Protein AF-A0A4R4UNZ9-F1 (afdb_monomer_lite)

Radius of gyration: 11.77 Å; chains: 1; bounding box: 31×19×31 Å

Secondary structure (DSSP, 8-state):
---EEEEEEE-TTSPPEEEEEEPPSS--HHHHHHHHHHHHHHHHHHHT--GGGPEE---EEEE-----TT-EE-

Sequence (74 aa):
MAKYMVQTMRAGTHQPVTYYRKQSHHPSHGESTNFTKDAKNAYAARVNVNVDTVEAGKYQSDQGVPSDPGAVKI

pLDDT: mean 93.96, std 3.86, range [73.56, 97.56]

Foldseek 3Di:
DFKKKWKWKDADPDDIEIEIEGADPDHDPVNQVVSQQVVLVVVCVVVVHDSVRIDIGDIDIRDDDDPDPRYYYD

Structure (mmCIF, N/CA/C/O backbone):
data_AF-A0A4R4UNZ9-F1
#
_entry.id   AF-A0A4R4UNZ9-F1
#
loop_
_atom_site.group_PDB
_atom_site.id
_atom_site.type_symbol
_atom_site.label_atom_id
_atom_site.label_alt_id
_atom_site.label_comp_id
_atom_site.label_asym_id
_atom_site.label_entity_id
_atom_site.label_seq_id
_atom_site.pdbx_PDB_ins_code
_atom_site.Cartn_x
_atom_site.Cartn_y
_atom_site.Cartn_z
_atom_site.occupancy
_atom_site.B_iso_or_equiv
_atom_site.auth_seq_id
_atom_site.auth_comp_id
_atom_site.auth_asym_id
_atom_site.auth_atom_id
_atom_site.pdbx_PDB_model_num
ATOM 1 N N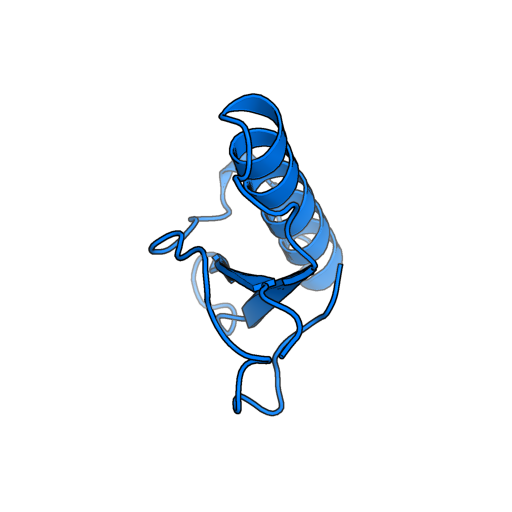 . MET A 1 1 ? 18.580 -7.447 -10.302 1.00 73.56 1 MET A N 1
ATOM 2 C CA . MET A 1 1 ? 17.493 -7.750 -9.340 1.00 73.56 1 MET A CA 1
ATOM 3 C C . MET A 1 1 ? 16.200 -7.109 -9.816 1.00 73.56 1 MET A C 1
ATOM 5 O O . MET A 1 1 ? 16.262 -6.053 -10.436 1.00 73.56 1 MET A O 1
ATOM 9 N N . ALA A 1 2 ? 15.053 -7.751 -9.575 1.00 85.56 2 ALA A N 1
ATOM 10 C CA . ALA A 1 2 ? 13.756 -7.135 -9.849 1.00 85.56 2 ALA A CA 1
ATOM 11 C C . ALA A 1 2 ? 13.531 -5.961 -8.889 1.00 85.56 2 ALA A C 1
ATOM 13 O O . ALA A 1 2 ? 13.833 -6.077 -7.703 1.00 85.56 2 ALA A O 1
ATOM 14 N N . LYS A 1 3 ? 13.021 -4.855 -9.424 1.00 94.38 3 LYS A N 1
ATOM 15 C CA . LYS A 1 3 ? 12.709 -3.648 -8.665 1.00 94.38 3 LYS A CA 1
ATOM 16 C C . LYS A 1 3 ? 11.217 -3.603 -8.348 1.00 94.38 3 LYS A C 1
ATOM 18 O O . LYS A 1 3 ? 10.405 -4.132 -9.116 1.00 94.38 3 LYS A O 1
ATOM 23 N N . TYR A 1 4 ? 10.867 -2.952 -7.250 1.00 96.19 4 TYR A N 1
ATOM 24 C CA . TYR A 1 4 ? 9.503 -2.864 -6.752 1.00 96.19 4 TYR A CA 1
ATOM 25 C C . TYR A 1 4 ? 9.148 -1.431 -6.357 1.00 96.19 4 TYR A C 1
ATOM 27 O O . TYR A 1 4 ? 9.985 -0.681 -5.850 1.00 96.19 4 TYR A O 1
ATOM 35 N N . MET A 1 5 ? 7.880 -1.091 -6.576 1.00 96.44 5 MET A N 1
ATOM 36 C CA . MET A 1 5 ? 7.206 0.017 -5.914 1.00 96.44 5 MET A CA 1
ATOM 37 C C . MET A 1 5 ? 6.761 -0.461 -4.541 1.00 96.44 5 MET A C 1
ATOM 39 O O . MET A 1 5 ? 6.246 -1.574 -4.422 1.00 96.44 5 MET A O 1
ATOM 43 N N . VAL A 1 6 ? 6.956 0.367 -3.524 1.00 96.81 6 VAL A N 1
ATOM 44 C CA . VAL A 1 6 ? 6.622 0.064 -2.133 1.00 96.81 6 VAL A CA 1
ATOM 45 C C . VAL A 1 6 ? 5.940 1.276 -1.516 1.00 96.81 6 VAL A C 1
ATOM 47 O O . VAL A 1 6 ? 6.378 2.411 -1.721 1.00 96.81 6 VAL A O 1
ATOM 50 N N . GLN A 1 7 ? 4.867 1.042 -0.763 1.00 97.19 7 GLN A N 1
ATOM 51 C CA . GLN A 1 7 ? 4.186 2.087 -0.007 1.00 97.19 7 GLN A CA 1
ATOM 52 C C . GLN A 1 7 ? 3.382 1.499 1.149 1.00 97.19 7 GLN A C 1
ATOM 54 O O . GLN A 1 7 ? 2.675 0.504 0.998 1.00 97.19 7 GLN A O 1
ATOM 59 N N . THR A 1 8 ? 3.469 2.137 2.311 1.00 96.81 8 THR A N 1
ATOM 60 C CA . THR A 1 8 ? 2.716 1.741 3.505 1.00 96.81 8 THR A CA 1
ATOM 61 C C . THR A 1 8 ? 1.346 2.410 3.527 1.00 96.81 8 THR A C 1
ATOM 63 O O . THR A 1 8 ? 1.246 3.605 3.258 1.00 96.81 8 THR A O 1
ATOM 66 N N . MET A 1 9 ? 0.305 1.658 3.877 1.00 96.88 9 MET A N 1
ATOM 67 C CA . MET A 1 9 ? -1.064 2.145 4.064 1.00 96.88 9 MET A CA 1
ATOM 68 C C . MET A 1 9 ? -1.463 2.050 5.533 1.00 96.88 9 MET A C 1
ATOM 70 O O . MET A 1 9 ? -1.089 1.094 6.214 1.00 96.88 9 MET A O 1
ATOM 74 N N . ARG A 1 10 ? -2.216 3.039 6.020 1.00 96.31 10 ARG A N 1
ATOM 75 C CA . ARG A 1 10 ? -2.731 3.083 7.396 1.00 96.31 10 ARG A CA 1
ATOM 76 C C . ARG A 1 10 ? -4.104 3.754 7.446 1.00 96.31 10 ARG A C 1
ATOM 78 O O . ARG A 1 10 ? -4.384 4.624 6.627 1.00 96.31 10 ARG A O 1
ATOM 85 N N . ALA A 1 11 ? -4.938 3.389 8.417 1.00 95.62 11 AL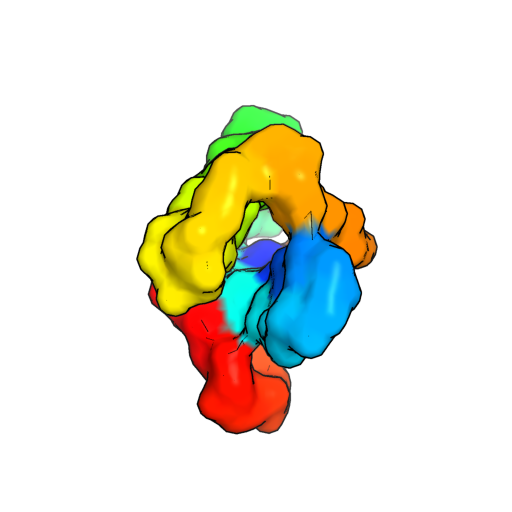A A N 1
ATOM 86 C CA . ALA A 1 11 ? -6.183 4.099 8.714 1.00 95.62 11 ALA A CA 1
ATOM 87 C C . ALA A 1 11 ? -6.473 4.059 10.220 1.00 95.62 11 ALA A C 1
ATOM 89 O O . ALA A 1 11 ? -6.556 2.979 10.803 1.00 95.62 11 ALA A O 1
ATOM 90 N N . GLY A 1 12 ? -6.646 5.223 10.851 1.00 90.06 12 GLY A N 1
ATOM 91 C CA . GLY A 1 12 ? -7.018 5.327 12.266 1.00 90.06 12 GLY A CA 1
ATOM 92 C C . GLY A 1 12 ? -6.116 4.509 13.198 1.00 90.06 12 GLY A C 1
ATOM 93 O O . GLY A 1 12 ? -4.901 4.691 13.218 1.00 90.06 12 GLY A O 1
ATOM 94 N N . THR A 1 13 ? -6.722 3.607 13.972 1.00 91.31 13 THR A N 1
ATOM 95 C CA . THR A 1 13 ? -6.038 2.717 14.927 1.00 91.31 13 THR A CA 1
ATOM 96 C C . THR A 1 13 ? -5.646 1.359 14.333 1.00 91.31 13 THR A C 1
ATOM 98 O O . THR A 1 13 ? -5.100 0.515 15.046 1.00 91.31 13 THR A O 1
ATOM 101 N N . HIS A 1 14 ? -5.910 1.118 13.043 1.00 92.38 14 HIS A N 1
ATOM 102 C CA . HIS A 1 14 ? -5.542 -0.132 12.384 1.00 92.38 14 HIS A CA 1
ATOM 103 C C . HIS A 1 14 ? -4.028 -0.223 12.171 1.00 92.38 14 HIS A C 1
ATOM 105 O O . HIS A 1 14 ? -3.344 0.776 11.938 1.00 92.38 14 HIS A O 1
ATOM 111 N N . GLN A 1 15 ? -3.502 -1.450 12.209 1.00 92.62 15 GLN A N 1
ATOM 112 C CA . GLN A 1 15 ? -2.082 -1.679 11.959 1.00 92.62 15 GLN A CA 1
ATOM 113 C C . GLN A 1 15 ? -1.707 -1.230 10.537 1.00 92.62 15 GLN A C 1
ATOM 115 O O . GLN A 1 15 ? -2.448 -1.520 9.587 1.00 92.62 15 GLN A O 1
ATOM 120 N N . PRO A 1 16 ? -0.578 -0.521 10.368 1.00 94.38 16 PRO A N 1
ATOM 121 C CA . PRO A 1 16 ? -0.085 -0.159 9.051 1.00 94.38 16 PRO A CA 1
ATOM 122 C C . PRO A 1 16 ? 0.361 -1.411 8.289 1.00 94.38 16 PRO A C 1
ATOM 124 O O . PRO A 1 16 ? 0.907 -2.341 8.878 1.00 94.38 16 PRO A O 1
ATOM 127 N N . VAL A 1 17 ? 0.145 -1.430 6.975 1.00 96.38 17 VAL A N 1
ATOM 128 C CA . VAL A 1 17 ? 0.554 -2.543 6.105 1.00 96.38 17 VAL A CA 1
ATOM 129 C C . VAL A 1 17 ? 1.366 -2.006 4.940 1.00 96.38 17 VAL A C 1
ATOM 131 O O . VAL A 1 17 ? 0.954 -1.069 4.255 1.00 96.38 17 VAL A O 1
ATOM 134 N N . THR A 1 18 ? 2.523 -2.615 4.702 1.00 97.25 18 THR A N 1
ATOM 135 C CA . THR A 1 18 ? 3.387 -2.291 3.567 1.00 97.25 18 THR A CA 1
ATOM 136 C C . THR A 1 18 ? 2.913 -3.034 2.323 1.00 97.25 18 THR A C 1
ATOM 138 O O . THR A 1 18 ? 2.886 -4.259 2.304 1.00 97.25 18 THR A O 1
ATOM 141 N N . TYR A 1 19 ? 2.565 -2.313 1.263 1.00 97.38 19 TYR A N 1
ATOM 142 C CA . TYR A 1 19 ? 2.218 -2.900 -0.028 1.00 97.38 19 TYR A CA 1
ATOM 143 C C . TYR A 1 19 ? 3.377 -2.774 -0.999 1.00 97.38 19 TYR A C 1
ATOM 145 O O . TYR A 1 19 ? 4.104 -1.778 -0.976 1.00 97.38 19 TYR A O 1
ATOM 153 N N . TYR A 1 20 ? 3.544 -3.769 -1.867 1.00 96.94 20 TYR A N 1
ATOM 154 C CA . TYR A 1 20 ? 4.562 -3.722 -2.908 1.00 96.94 20 TYR A CA 1
ATOM 155 C C . TYR A 1 20 ? 4.124 -4.389 -4.211 1.00 96.94 20 TYR A C 1
ATOM 157 O O . TYR A 1 20 ? 3.392 -5.377 -4.215 1.00 96.94 20 TYR A O 1
ATOM 165 N N . ARG A 1 21 ? 4.608 -3.857 -5.335 1.00 96.94 21 ARG A N 1
ATOM 166 C CA . ARG A 1 21 ? 4.333 -4.361 -6.688 1.00 96.94 21 ARG A CA 1
ATOM 167 C C . ARG A 1 21 ? 5.582 -4.258 -7.544 1.00 96.94 21 ARG A C 1
ATOM 169 O O . ARG A 1 21 ? 6.350 -3.310 -7.412 1.00 96.94 21 ARG A O 1
ATOM 176 N N . LYS A 1 22 ? 5.817 -5.246 -8.413 1.00 95.69 22 LYS A N 1
ATOM 177 C CA . LYS A 1 22 ? 6.959 -5.208 -9.339 1.00 95.69 22 LYS A CA 1
ATOM 178 C C . LYS A 1 22 ? 6.810 -3.993 -10.253 1.00 95.69 22 LYS A C 1
ATOM 180 O O . LYS A 1 22 ? 5.748 -3.824 -10.842 1.00 95.69 22 LYS A O 1
ATOM 185 N N . GLN A 1 23 ? 7.862 -3.192 -10.375 1.00 92.81 23 GLN A N 1
ATOM 186 C CA . GLN A 1 23 ? 7.835 -2.002 -11.223 1.00 92.81 23 GLN A CA 1
ATOM 187 C C . GLN A 1 23 ? 8.329 -2.286 -12.638 1.00 92.81 23 GLN A C 1
ATOM 189 O O . GLN A 1 23 ? 9.136 -3.200 -12.863 1.00 92.81 23 GLN A O 1
ATOM 194 N N . SER A 1 24 ? 7.898 -1.452 -13.578 1.00 92.06 24 SER A N 1
ATOM 195 C CA . SER A 1 24 ? 8.571 -1.304 -14.866 1.00 92.06 24 SER A CA 1
ATOM 196 C C . SER A 1 24 ? 9.952 -0.640 -14.709 1.00 92.06 24 SER A C 1
ATOM 198 O O . SER A 1 24 ? 10.290 -0.098 -13.658 1.00 92.06 24 SER A O 1
ATOM 200 N N . HIS A 1 25 ? 10.805 -0.707 -15.742 1.00 85.62 25 HIS A N 1
ATOM 201 C CA . HIS A 1 25 ? 12.176 -0.167 -15.677 1.00 85.62 25 HIS A CA 1
ATOM 202 C C . HIS A 1 25 ? 12.210 1.304 -15.227 1.00 85.62 25 HIS A C 1
ATOM 204 O O . HIS A 1 25 ? 13.111 1.696 -14.490 1.00 85.62 25 HIS A O 1
ATOM 210 N N . HIS A 1 26 ? 11.198 2.072 -15.632 1.00 84.38 26 HIS A N 1
ATOM 211 C CA . HIS A 1 26 ? 10.961 3.434 -15.191 1.00 84.38 26 HIS A CA 1
ATOM 212 C C . HIS A 1 26 ? 9.445 3.621 -15.008 1.00 84.38 26 HIS A C 1
ATOM 214 O O . HIS A 1 26 ? 8.749 3.830 -16.008 1.00 84.38 26 HIS A O 1
ATOM 220 N N . PRO A 1 27 ? 8.915 3.483 -13.775 1.00 88.50 27 PRO A N 1
ATOM 221 C CA . PRO A 1 27 ? 7.481 3.550 -13.545 1.00 88.50 27 PRO A CA 1
ATOM 222 C C . PRO A 1 27 ? 6.943 4.900 -14.002 1.00 88.50 27 PRO A C 1
ATOM 224 O O . PRO A 1 27 ? 7.406 5.961 -13.581 1.00 88.50 27 PRO A O 1
ATOM 227 N N . SER A 1 28 ? 5.963 4.850 -14.901 1.00 93.31 28 SER A N 1
ATOM 228 C CA . SER A 1 28 ? 5.270 6.055 -15.343 1.00 93.31 28 SER A CA 1
ATOM 229 C C . SER A 1 28 ? 4.478 6.668 -14.187 1.00 93.31 28 SER A C 1
ATOM 231 O O . SER A 1 28 ? 4.149 5.993 -13.209 1.00 93.31 28 SER A O 1
ATOM 233 N N . HIS A 1 29 ? 4.099 7.939 -14.323 1.00 91.25 29 HIS A N 1
ATOM 234 C CA . HIS A 1 29 ? 3.197 8.568 -13.358 1.00 91.25 29 HIS A CA 1
ATOM 235 C C . HIS A 1 29 ? 1.872 7.793 -13.227 1.00 91.25 29 HIS A C 1
ATOM 237 O O . HIS A 1 29 ? 1.381 7.587 -12.126 1.00 91.25 29 HIS A O 1
ATOM 243 N N . GLY A 1 30 ? 1.335 7.272 -14.337 1.00 95.00 30 GLY A N 1
ATOM 244 C CA . GLY A 1 30 ? 0.127 6.443 -14.304 1.00 95.00 30 GLY A CA 1
ATOM 245 C C . GLY A 1 30 ? 0.318 5.131 -13.538 1.00 95.00 30 GLY A C 1
ATOM 246 O O . GLY A 1 30 ? -0.564 4.722 -12.788 1.00 95.00 30 GLY A O 1
ATOM 247 N N . GLU A 1 31 ? 1.477 4.487 -13.676 1.00 92.50 31 GLU A N 1
ATOM 248 C CA . GLU A 1 31 ? 1.798 3.252 -12.950 1.00 92.50 31 GLU A CA 1
ATOM 249 C C . GLU A 1 31 ? 1.882 3.491 -11.439 1.00 92.50 31 GLU A C 1
ATOM 251 O O . GLU A 1 31 ? 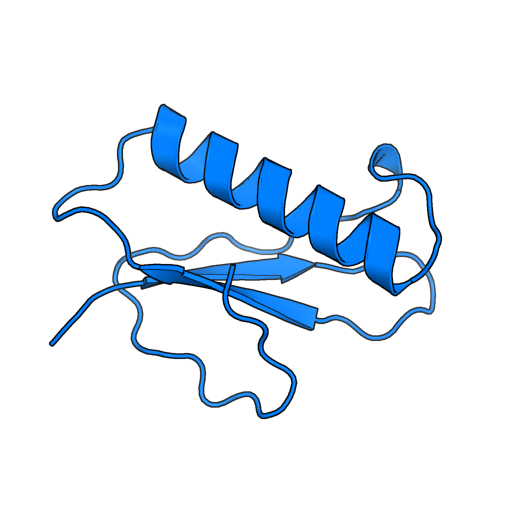1.284 2.738 -10.670 1.00 92.50 31 GLU A O 1
ATOM 256 N N . SER A 1 32 ? 2.556 4.563 -11.012 1.00 93.94 32 SER A N 1
ATOM 257 C CA . SER A 1 32 ? 2.685 4.897 -9.590 1.00 93.94 32 SER A CA 1
ATOM 258 C C . SER A 1 32 ? 1.357 5.348 -8.969 1.00 93.94 32 SER A C 1
ATOM 260 O O . SER A 1 32 ? 1.031 4.945 -7.846 1.00 93.94 32 SER A O 1
ATOM 262 N N . THR A 1 33 ? 0.536 6.103 -9.707 1.00 95.75 33 THR A N 1
ATOM 263 C CA . THR A 1 33 ? -0.830 6.453 -9.287 1.00 95.75 33 THR A CA 1
ATOM 264 C C . THR A 1 33 ? -1.705 5.209 -9.144 1.00 95.75 33 THR A C 1
ATOM 266 O O . THR A 1 33 ? -2.376 5.051 -8.122 1.00 95.75 33 THR A O 1
ATOM 269 N N . ASN A 1 34 ? -1.674 4.298 -10.122 1.00 96.62 34 ASN A N 1
ATOM 270 C CA . ASN A 1 34 ? -2.447 3.055 -10.072 1.00 96.62 34 ASN A CA 1
ATOM 271 C C . ASN A 1 34 ? -1.989 2.155 -8.925 1.00 96.62 34 ASN A C 1
ATOM 273 O O . ASN A 1 34 ? -2.823 1.622 -8.201 1.00 96.62 34 ASN A O 1
ATOM 277 N N . PHE A 1 35 ? -0.679 2.043 -8.699 1.00 96.94 35 PHE A N 1
ATOM 278 C CA . PHE A 1 35 ? -0.142 1.316 -7.553 1.00 96.94 35 PHE A CA 1
ATOM 279 C C . PHE A 1 35 ? -0.669 1.871 -6.224 1.00 96.94 35 PHE A C 1
ATOM 281 O O . PHE A 1 35 ? -1.170 1.109 -5.399 1.00 96.94 35 PHE A O 1
ATOM 288 N N . THR A 1 36 ? -0.619 3.194 -6.039 1.00 96.69 36 THR A N 1
ATOM 289 C CA . THR A 1 36 ? -1.130 3.841 -4.819 1.00 96.69 36 THR A CA 1
ATOM 290 C C . THR A 1 36 ? -2.624 3.563 -4.637 1.00 96.69 36 THR A C 1
ATOM 292 O O . THR A 1 36 ? -3.066 3.217 -3.540 1.00 96.69 36 THR A O 1
ATOM 295 N N . LYS A 1 37 ? -3.412 3.690 -5.712 1.00 97.25 37 LYS A N 1
ATOM 296 C CA . LYS A 1 37 ? -4.859 3.438 -5.703 1.00 97.25 37 LYS A CA 1
ATOM 297 C C . LYS A 1 37 ? -5.179 1.989 -5.331 1.00 97.25 37 LYS A C 1
ATOM 299 O O . LYS A 1 37 ? -6.022 1.754 -4.468 1.00 97.25 37 LYS A O 1
ATOM 304 N N . ASP A 1 38 ? -4.483 1.033 -5.933 1.00 97.56 38 ASP A N 1
ATOM 305 C CA . ASP A 1 38 ? -4.688 -0.390 -5.672 1.00 97.56 38 ASP A CA 1
ATOM 306 C C . ASP A 1 38 ? -4.292 -0.767 -4.243 1.00 97.56 38 ASP A C 1
ATOM 308 O O . ASP A 1 38 ? -5.030 -1.487 -3.575 1.00 97.56 38 ASP A O 1
ATOM 312 N N . ALA A 1 39 ? -3.176 -0.233 -3.737 1.00 97.31 39 ALA A N 1
ATOM 313 C CA . ALA A 1 39 ? -2.747 -0.447 -2.357 1.00 97.31 39 ALA A CA 1
ATOM 314 C C . ALA A 1 39 ? -3.751 0.127 -1.347 1.00 97.31 39 ALA A C 1
ATOM 316 O O . ALA A 1 39 ? -4.085 -0.545 -0.370 1.00 97.31 39 ALA A O 1
ATOM 317 N N . LYS A 1 40 ? -4.304 1.320 -1.605 1.00 97.56 40 LYS A N 1
ATOM 318 C CA . LYS A 1 40 ? -5.383 1.879 -0.781 1.00 97.56 40 LYS A CA 1
ATOM 319 C C . LYS A 1 40 ? -6.634 1.002 -0.800 1.00 97.56 40 LYS A C 1
ATOM 321 O O . LYS A 1 40 ? -7.162 0.698 0.265 1.00 97.56 40 LYS A O 1
ATOM 326 N N . ASN A 1 41 ? -7.083 0.565 -1.979 1.00 97.38 41 ASN A N 1
ATOM 327 C CA . ASN A 1 41 ? -8.250 -0.312 -2.117 1.00 97.38 41 ASN A CA 1
ATOM 328 C C . ASN A 1 41 ? -8.047 -1.649 -1.390 1.00 97.38 41 ASN A C 1
ATOM 330 O O . ASN A 1 41 ? -8.931 -2.106 -0.669 1.00 97.38 41 ASN A O 1
ATOM 334 N N . ALA A 1 42 ? -6.869 -2.259 -1.542 1.00 97.12 42 ALA A N 1
ATOM 335 C CA . ALA A 1 42 ? -6.530 -3.519 -0.893 1.00 97.12 42 ALA A CA 1
ATOM 336 C C . ALA A 1 42 ? -6.485 -3.381 0.635 1.00 97.12 42 ALA A C 1
ATOM 338 O O . ALA A 1 42 ? -6.954 -4.269 1.346 1.00 97.12 42 ALA A O 1
ATOM 339 N N . TYR A 1 43 ? -5.952 -2.269 1.150 1.00 96.94 43 TYR A N 1
ATOM 340 C CA . TYR A 1 43 ? -5.958 -1.988 2.583 1.00 96.94 43 TYR A CA 1
ATOM 341 C C . TYR A 1 43 ? -7.373 -1.751 3.103 1.00 96.94 43 TYR A C 1
ATOM 343 O O . TYR A 1 43 ? -7.783 -2.400 4.062 1.00 96.94 43 TYR A O 1
AT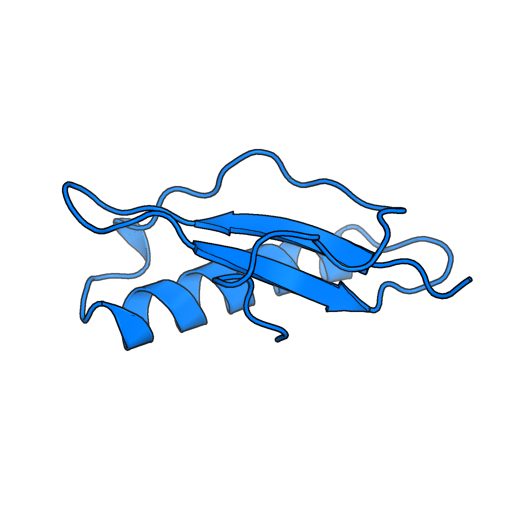OM 351 N N . ALA A 1 44 ? -8.140 -0.891 2.428 1.00 96.38 44 ALA A N 1
ATOM 352 C CA . ALA A 1 44 ? -9.523 -0.581 2.771 1.00 96.38 44 ALA A CA 1
ATOM 353 C C . ALA A 1 44 ? -10.383 -1.847 2.874 1.00 96.38 44 ALA A C 1
ATOM 355 O O . ALA A 1 44 ? -11.056 -2.057 3.881 1.00 96.38 44 ALA A O 1
ATOM 356 N N . ALA A 1 45 ? -10.280 -2.738 1.882 1.00 95.62 45 ALA A N 1
ATOM 357 C CA . ALA A 1 45 ? -10.969 -4.024 1.883 1.00 95.62 45 ALA A CA 1
ATOM 358 C C . ALA A 1 45 ? -10.488 -4.954 3.011 1.00 95.62 45 ALA A C 1
ATOM 360 O O . ALA A 1 45 ? -11.297 -5.640 3.629 1.00 95.62 45 ALA A O 1
ATOM 361 N N . ARG A 1 46 ? -9.181 -4.968 3.311 1.00 94.38 46 ARG A N 1
ATOM 362 C CA . ARG A 1 46 ? -8.594 -5.816 4.361 1.00 94.38 46 ARG A CA 1
ATOM 363 C C . ARG A 1 46 ? -9.060 -5.429 5.763 1.00 94.38 46 ARG A C 1
ATOM 365 O O . ARG A 1 46 ? -9.294 -6.314 6.579 1.00 94.38 46 ARG A O 1
ATOM 372 N N . VAL A 1 47 ? -9.136 -4.133 6.058 1.00 94.06 47 VAL A N 1
ATOM 373 C CA . VAL A 1 47 ? -9.512 -3.627 7.391 1.00 94.06 47 VAL A CA 1
ATOM 374 C C . VAL A 1 47 ? -10.972 -3.169 7.479 1.00 94.06 47 VAL A C 1
ATOM 376 O O . VAL A 1 47 ? -11.400 -2.721 8.537 1.00 94.06 47 VAL A O 1
ATOM 379 N N . ASN A 1 48 ? -11.736 -3.329 6.394 1.00 94.75 48 ASN A N 1
ATOM 380 C CA . ASN A 1 48 ? -13.143 -2.950 6.268 1.00 94.75 48 ASN A CA 1
ATOM 381 C C . ASN A 1 48 ? -13.411 -1.473 6.620 1.00 94.75 48 ASN A C 1
ATOM 383 O O . ASN A 1 48 ? -14.271 -1.154 7.440 1.00 94.75 48 ASN A O 1
ATOM 387 N N . VAL A 1 49 ? -12.649 -0.569 5.998 1.00 95.00 49 VAL A N 1
ATOM 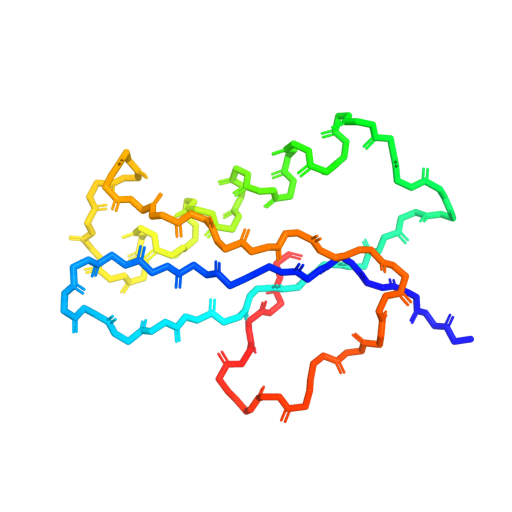388 C CA . VAL A 1 49 ? -12.810 0.890 6.135 1.00 95.00 49 VAL A CA 1
ATOM 389 C C . VAL A 1 49 ? -13.051 1.538 4.775 1.00 95.00 49 VAL A C 1
ATOM 391 O O . VAL A 1 49 ? -12.811 0.929 3.733 1.00 95.00 49 VAL A O 1
ATOM 394 N N . ASN A 1 50 ? -13.496 2.795 4.765 1.00 95.06 50 ASN A N 1
ATOM 395 C CA . ASN A 1 50 ? -13.616 3.548 3.519 1.00 95.06 50 ASN A CA 1
ATOM 396 C C . ASN A 1 50 ? -12.218 3.871 2.956 1.00 95.06 50 ASN A C 1
ATOM 398 O O . ASN A 1 50 ? -11.347 4.338 3.693 1.00 95.06 50 ASN A O 1
ATOM 402 N N . VAL A 1 51 ? -12.012 3.680 1.650 1.00 95.06 51 VAL A N 1
ATOM 403 C CA . VAL A 1 51 ? -10.750 3.980 0.957 1.00 95.06 51 VAL A CA 1
ATOM 404 C C . VAL A 1 51 ? -10.297 5.429 1.152 1.00 95.06 51 VAL A C 1
ATOM 406 O O . VAL A 1 51 ? -9.099 5.681 1.275 1.00 95.06 51 VAL A O 1
ATOM 409 N N . ASP A 1 52 ? -11.237 6.370 1.270 1.00 94.12 52 ASP A N 1
ATOM 410 C CA . ASP A 1 52 ? -10.930 7.787 1.497 1.00 94.12 52 ASP A CA 1
ATOM 411 C C . ASP A 1 52 ? -10.306 8.052 2.875 1.00 94.12 52 ASP A C 1
ATOM 413 O O . ASP A 1 52 ? -9.582 9.027 3.054 1.00 94.12 52 ASP A O 1
ATOM 417 N N . THR A 1 53 ? -10.534 7.158 3.843 1.00 94.12 53 THR A N 1
ATOM 418 C CA . THR A 1 53 ? -9.912 7.225 5.178 1.00 94.12 53 THR A CA 1
ATOM 419 C C . THR A 1 53 ? -8.524 6.590 5.228 1.00 94.12 53 THR A C 1
ATOM 421 O O . THR A 1 53 ? -7.837 6.691 6.244 1.00 94.12 53 THR A O 1
ATOM 424 N N . VAL A 1 54 ? -8.098 5.936 4.141 1.00 96.38 54 VAL A N 1
ATOM 425 C CA . VAL A 1 54 ? -6.778 5.314 4.052 1.00 96.38 54 VAL A CA 1
ATOM 426 C C . VAL A 1 54 ? -5.737 6.363 3.686 1.00 96.38 54 VAL A C 1
ATOM 428 O O . VAL A 1 54 ? -5.717 6.931 2.584 1.00 96.38 54 VAL A O 1
ATOM 431 N N . GLU A 1 55 ? -4.811 6.571 4.610 1.00 96.19 55 GLU A N 1
ATOM 432 C CA . GLU A 1 55 ? -3.641 7.402 4.409 1.00 96.19 55 GLU A CA 1
ATOM 433 C C . GLU A 1 55 ? -2.534 6.587 3.745 1.00 96.19 55 GLU A C 1
ATOM 435 O O . GLU A 1 55 ? -2.130 5.523 4.226 1.00 96.19 55 GLU A O 1
ATOM 440 N N . ALA A 1 56 ? -2.020 7.116 2.637 1.00 95.88 56 ALA A N 1
ATOM 441 C CA . ALA A 1 56 ? -0.851 6.561 1.981 1.00 95.88 56 ALA A CA 1
ATOM 442 C C . ALA A 1 56 ? 0.414 7.203 2.552 1.00 95.88 56 ALA A C 1
ATOM 444 O O . ALA A 1 56 ? 0.536 8.426 2.609 1.00 95.88 56 ALA A O 1
ATOM 445 N N . GLY A 1 57 ? 1.361 6.365 2.962 1.00 94.81 57 GLY A N 1
ATOM 446 C CA . GLY A 1 57 ? 2.693 6.780 3.370 1.00 94.81 57 GLY A CA 1
ATOM 447 C C . GLY A 1 57 ? 3.569 7.177 2.182 1.00 94.81 57 GLY A C 1
ATOM 448 O O . GLY A 1 57 ? 3.105 7.391 1.058 1.00 94.81 57 GLY A O 1
ATOM 449 N N . LYS A 1 58 ? 4.879 7.245 2.420 1.00 94.38 58 LYS A N 1
ATOM 450 C CA . LYS A 1 58 ? 5.851 7.594 1.382 1.00 94.38 58 LYS A CA 1
ATOM 451 C C . LYS A 1 58 ? 5.882 6.519 0.292 1.00 94.38 58 LYS A C 1
ATOM 453 O O . LYS A 1 58 ? 6.138 5.354 0.579 1.00 94.38 58 LYS A O 1
ATOM 458 N N . TYR A 1 59 ? 5.654 6.931 -0.951 1.00 95.25 59 TYR A N 1
ATOM 459 C CA . TYR A 1 59 ? 5.896 6.092 -2.120 1.00 95.25 59 TYR A CA 1
ATOM 460 C C . TYR A 1 59 ? 7.401 5.982 -2.381 1.00 95.25 59 TYR A C 1
ATOM 462 O O . TYR A 1 59 ? 8.117 6.989 -2.368 1.00 95.25 59 TYR A O 1
ATOM 470 N N . GLN A 1 60 ? 7.878 4.766 -2.634 1.00 94.50 60 GLN A N 1
ATOM 471 C CA . GLN A 1 60 ? 9.265 4.491 -2.996 1.00 94.50 60 GLN A CA 1
ATOM 472 C C . GLN A 1 60 ? 9.306 3.552 -4.205 1.00 94.50 60 GLN A C 1
ATOM 474 O O . GLN A 1 60 ? 8.696 2.487 -4.179 1.00 94.50 60 GLN A O 1
ATOM 479 N N . SER A 1 61 ? 10.040 3.930 -5.251 1.00 93.31 61 SER A N 1
ATOM 480 C CA . SER A 1 61 ? 10.377 3.058 -6.383 1.00 93.31 61 SER A CA 1
ATOM 4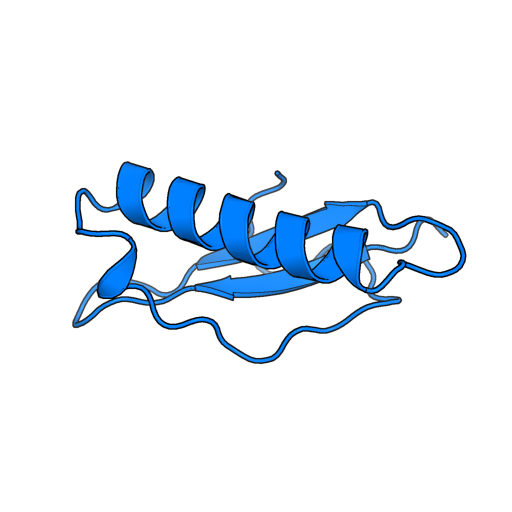81 C C . SER A 1 61 ? 11.803 2.530 -6.247 1.00 93.31 61 SER A C 1
ATOM 483 O O . SER A 1 61 ? 12.559 2.954 -5.373 1.00 93.31 61 SER A O 1
ATOM 485 N N . ASP A 1 62 ? 12.177 1.603 -7.121 1.00 94.00 62 ASP A N 1
ATOM 486 C CA . ASP A 1 62 ? 13.511 1.014 -7.232 1.00 94.00 62 ASP A CA 1
ATOM 487 C C . ASP A 1 62 ? 13.929 0.219 -5.992 1.00 94.00 62 ASP A C 1
ATOM 489 O O . ASP A 1 62 ? 15.113 -0.009 -5.750 1.00 94.00 62 ASP A O 1
ATOM 493 N N . GLN A 1 63 ? 12.945 -0.239 -5.220 1.00 93.94 63 GLN A N 1
ATOM 494 C CA . GLN A 1 63 ? 13.172 -0.976 -3.988 1.00 93.94 63 GLN A CA 1
ATOM 495 C C . GLN A 1 63 ? 13.316 -2.478 -4.250 1.00 93.94 63 GLN A C 1
ATOM 497 O O . GLN A 1 63 ? 12.875 -3.007 -5.276 1.00 93.94 63 GLN A O 1
ATOM 502 N N . GLY A 1 64 ? 13.929 -3.181 -3.298 1.00 93.25 64 GLY A N 1
ATOM 503 C CA . GLY A 1 64 ? 13.824 -4.636 -3.205 1.00 93.25 64 GLY A CA 1
ATOM 504 C C . GLY A 1 64 ? 12.447 -5.074 -2.696 1.00 93.25 64 GLY A C 1
ATOM 505 O O . GLY A 1 64 ? 11.577 -4.251 -2.412 1.00 93.25 64 GLY A O 1
ATOM 506 N N . VAL A 1 65 ? 12.254 -6.387 -2.555 1.00 92.88 65 VAL A N 1
ATOM 507 C CA . VAL A 1 65 ? 11.104 -6.910 -1.802 1.00 92.88 65 VAL A CA 1
ATOM 508 C C . VAL A 1 65 ? 11.240 -6.437 -0.346 1.00 92.88 65 VAL A C 1
ATOM 510 O O . VAL A 1 65 ? 12.331 -6.583 0.211 1.00 92.88 65 VAL A O 1
ATOM 513 N N . PRO A 1 66 ? 10.190 -5.862 0.268 1.00 92.88 66 PRO A N 1
ATOM 514 C CA . PRO A 1 66 ? 10.242 -5.449 1.666 1.00 92.88 66 PRO A CA 1
ATOM 515 C C . PRO A 1 66 ? 10.611 -6.616 2.588 1.00 92.88 66 PRO A C 1
ATOM 517 O O . PRO A 1 66 ? 10.137 -7.733 2.397 1.00 92.88 66 PRO A O 1
ATOM 520 N N . SER A 1 67 ? 11.429 -6.351 3.607 1.00 90.69 67 SER A N 1
ATOM 521 C CA . SER A 1 67 ? 11.767 -7.329 4.653 1.00 90.69 67 SER A CA 1
ATOM 522 C C . SER A 1 67 ? 10.684 -7.469 5.729 1.00 90.69 67 SER A C 1
ATOM 524 O O . SER A 1 67 ? 10.790 -8.330 6.598 1.00 90.69 67 SER A O 1
ATOM 526 N N . ASP A 1 68 ? 9.661 -6.616 5.684 1.00 88.19 68 ASP A N 1
ATOM 527 C CA . ASP A 1 68 ? 8.523 -6.635 6.598 1.00 88.19 68 ASP A CA 1
ATOM 528 C C . ASP A 1 68 ? 7.690 -7.919 6.384 1.00 88.19 68 ASP A C 1
ATOM 530 O O . ASP A 1 68 ? 7.166 -8.125 5.285 1.00 88.19 68 ASP A O 1
ATOM 534 N N . PRO A 1 69 ? 7.539 -8.788 7.405 1.00 86.00 69 PRO A N 1
ATOM 535 C CA . PRO A 1 69 ? 6.769 -10.027 7.289 1.00 86.00 69 PRO A CA 1
ATOM 536 C C . PRO A 1 69 ? 5.272 -9.785 7.047 1.00 86.00 69 PRO A C 1
ATOM 538 O O . PRO A 1 69 ? 4.579 -10.675 6.559 1.00 86.00 69 PRO A O 1
ATOM 541 N N . GLY A 1 70 ? 4.767 -8.592 7.375 1.00 89.38 70 GLY A N 1
ATOM 542 C CA . GLY A 1 70 ? 3.400 -8.168 7.093 1.00 89.38 70 GLY A CA 1
ATOM 543 C C . GLY A 1 70 ? 3.211 -7.569 5.698 1.00 89.38 70 GLY A C 1
ATOM 544 O O . GLY A 1 70 ? 2.090 -7.177 5.368 1.00 89.38 70 GLY A O 1
ATOM 545 N N . ALA A 1 71 ? 4.266 -7.476 4.880 1.00 93.88 71 ALA A N 1
ATOM 546 C CA . ALA A 1 71 ? 4.176 -6.847 3.573 1.00 93.88 71 ALA A CA 1
ATOM 547 C C . ALA A 1 71 ? 3.339 -7.671 2.586 1.00 93.88 71 ALA A C 1
ATOM 549 O O . ALA A 1 71 ? 3.528 -8.877 2.411 1.00 93.88 71 ALA A O 1
ATOM 550 N N . VAL A 1 72 ? 2.442 -6.997 1.871 1.00 95.94 72 VAL A N 1
ATOM 551 C CA . VAL A 1 72 ? 1.501 -7.617 0.937 1.00 95.94 72 VAL A CA 1
ATOM 552 C C . VAL A 1 72 ? 1.871 -7.263 -0.497 1.00 95.94 72 VAL A C 1
ATOM 554 O O . VAL A 1 72 ? 1.987 -6.092 -0.863 1.00 95.94 72 VAL A O 1
ATOM 557 N N . LYS A 1 73 ? 2.025 -8.293 -1.332 1.00 96.06 73 LYS A N 1
ATOM 558 C CA . LYS A 1 73 ? 2.214 -8.123 -2.772 1.00 96.06 73 LYS A CA 1
ATOM 559 C C . LYS A 1 73 ? 0.870 -7.880 -3.457 1.00 96.06 73 LYS A C 1
ATOM 561 O O . LYS A 1 73 ? -0.063 -8.645 -3.217 1.00 96.06 73 LYS A O 1
ATOM 566 N N . ILE A 1 74 ? 0.800 -6.879 -4.332 1.00 92.81 74 ILE A N 1
ATOM 567 C CA . ILE A 1 74 ? -0.390 -6.536 -5.136 1.00 92.81 74 ILE A CA 1
ATOM 568 C C . ILE A 1 74 ? -0.068 -6.320 -6.607 1.00 92.81 74 ILE A C 1
ATOM 570 O O . ILE A 1 74 ? 1.122 -6.176 -6.969 1.00 92.81 74 ILE A O 1
#